Protein AF-A0A3B8L6J1-F1 (afdb_monomer_lite)

Structure (mmCIF, N/CA/C/O backbone):
data_AF-A0A3B8L6J1-F1
#
_entry.id   AF-A0A3B8L6J1-F1
#
loop_
_atom_site.group_PDB
_atom_site.id
_atom_site.type_symbol
_atom_site.label_atom_id
_atom_site.label_alt_id
_atom_site.label_comp_id
_atom_site.label_asym_id
_atom_site.label_entity_id
_atom_site.label_seq_id
_atom_site.pdbx_PDB_ins_code
_atom_site.Cartn_x
_atom_site.Cartn_y
_atom_site.Cartn_z
_atom_site.occupancy
_atom_site.B_iso_or_equiv
_atom_site.auth_seq_id
_atom_site.auth_comp_id
_atom_site.auth_asym_id
_atom_site.auth_atom_id
_atom_site.pdbx_PDB_model_num
ATOM 1 N N . SER A 1 1 ? 8.188 21.923 16.478 1.00 59.53 1 SER A N 1
ATOM 2 C CA . SER A 1 1 ? 7.597 20.780 15.750 1.00 59.53 1 SER A CA 1
ATOM 3 C C . SER A 1 1 ? 6.106 21.034 15.553 1.00 59.53 1 SER A C 1
ATOM 5 O O . SER A 1 1 ? 5.515 21.745 16.359 1.00 59.53 1 SER A O 1
ATOM 7 N N . ARG A 1 2 ? 5.496 20.544 14.464 1.00 56.78 2 ARG A N 1
ATOM 8 C CA . ARG A 1 2 ? 4.030 20.598 14.290 1.00 56.78 2 ARG A CA 1
ATOM 9 C C . ARG A 1 2 ? 3.375 19.522 15.164 1.00 56.78 2 ARG A C 1
ATOM 11 O O . ARG A 1 2 ? 3.986 18.482 15.394 1.00 56.78 2 ARG A O 1
ATOM 18 N N . LYS A 1 3 ? 2.158 19.778 15.653 1.00 68.19 3 LYS A N 1
ATOM 19 C CA . LYS A 1 3 ? 1.395 18.809 16.454 1.00 68.19 3 LYS A CA 1
ATOM 20 C C . LYS A 1 3 ? 0.995 17.607 15.573 1.00 68.19 3 LYS A C 1
ATOM 22 O O . LYS A 1 3 ? 0.576 17.846 14.439 1.00 68.19 3 LYS A O 1
ATOM 27 N N . PRO A 1 4 ? 1.103 16.357 16.062 1.00 69.12 4 PRO A N 1
ATOM 28 C CA . PRO A 1 4 ? 0.591 15.188 15.351 1.00 69.12 4 PRO A CA 1
ATOM 29 C C . PRO A 1 4 ? -0.904 15.326 15.042 1.00 69.12 4 PRO A C 1
ATOM 31 O O . PRO A 1 4 ? -1.660 15.864 15.854 1.00 69.12 4 PRO A O 1
ATOM 34 N N . ILE A 1 5 ? -1.314 14.837 13.872 1.00 72.19 5 ILE A N 1
ATOM 35 C CA . ILE A 1 5 ? -2.700 14.915 13.381 1.00 72.19 5 ILE A CA 1
ATOM 36 C C . ILE A 1 5 ? -3.608 13.810 13.946 1.00 72.19 5 ILE A C 1
ATOM 38 O O . ILE A 1 5 ? -4.824 13.943 13.895 1.00 72.19 5 ILE A O 1
ATOM 42 N N . GLY A 1 6 ? -3.029 12.754 14.524 1.00 80.75 6 GLY A N 1
ATOM 43 C CA . GLY A 1 6 ? -3.739 11.615 15.108 1.00 80.75 6 GLY A CA 1
ATOM 44 C C . GLY A 1 6 ? -2.911 10.329 15.008 1.00 80.75 6 GLY A C 1
ATOM 45 O O . GLY A 1 6 ? -1.814 10.367 14.441 1.00 80.75 6 GLY A O 1
ATOM 46 N N . PRO A 1 7 ? -3.400 9.206 15.566 1.00 86.56 7 PRO A N 1
ATOM 47 C CA . PRO A 1 7 ? -2.773 7.905 15.373 1.00 86.56 7 PRO A CA 1
ATOM 48 C C . PRO A 1 7 ? -2.923 7.444 13.918 1.00 86.56 7 PRO A C 1
ATOM 50 O O . PRO A 1 7 ? -3.939 7.703 13.276 1.00 86.56 7 PRO A O 1
ATOM 53 N N . VAL A 1 8 ? -1.914 6.737 13.417 1.00 90.00 8 VAL A N 1
ATOM 54 C CA . VAL A 1 8 ? -1.942 6.041 12.125 1.00 90.00 8 VAL A CA 1
ATOM 55 C C . VAL A 1 8 ? -1.403 4.632 12.324 1.00 90.00 8 VAL A C 1
ATOM 57 O O . VAL A 1 8 ? -0.569 4.412 13.202 1.00 90.00 8 VAL A O 1
ATOM 60 N N . LEU A 1 9 ? -1.842 3.691 11.495 1.00 93.38 9 LEU A N 1
ATOM 61 C CA . LEU A 1 9 ? -1.196 2.389 11.375 1.00 93.38 9 LEU A CA 1
ATOM 62 C C . LEU A 1 9 ? -0.244 2.404 10.190 1.00 93.38 9 LEU A C 1
ATOM 64 O O . LEU A 1 9 ? -0.502 3.070 9.185 1.00 93.38 9 LEU A O 1
ATOM 68 N N . LYS A 1 10 ? 0.846 1.650 10.298 1.00 93.38 10 LYS A N 1
ATOM 69 C CA . LYS A 1 10 ? 1.836 1.491 9.236 1.00 93.38 10 LYS A CA 1
ATOM 70 C C . LYS A 1 10 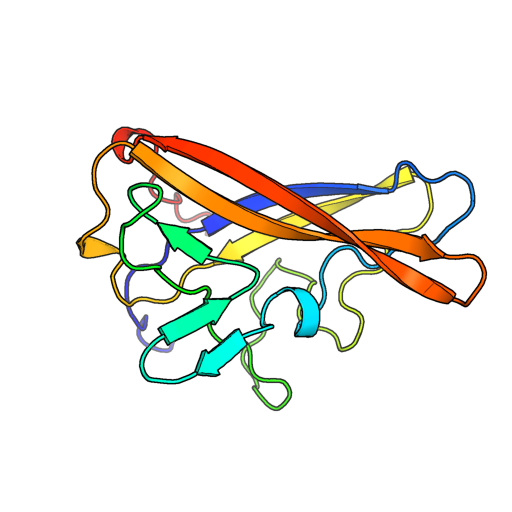? 1.997 0.014 8.918 1.00 93.38 10 LYS A C 1
ATOM 72 O O . LYS A 1 10 ? 2.316 -0.776 9.799 1.00 93.38 10 LYS A O 1
ATOM 77 N N . LEU A 1 11 ? 1.827 -0.343 7.650 1.00 94.19 11 LEU A N 1
ATOM 78 C CA . LEU A 1 11 ? 2.284 -1.631 7.144 1.00 94.19 11 LEU A CA 1
ATOM 79 C C . LEU A 1 11 ? 3.708 -1.463 6.618 1.00 94.19 11 LEU A C 1
ATOM 81 O O . LEU A 1 11 ? 3.898 -0.821 5.585 1.00 94.19 11 LEU A O 1
ATOM 85 N N . HIS A 1 12 ? 4.691 -2.020 7.324 1.00 93.56 12 HIS A N 1
ATOM 86 C CA . HIS A 1 12 ? 6.087 -2.032 6.887 1.00 93.56 12 HIS A CA 1
ATOM 87 C C . HIS A 1 12 ? 6.309 -3.119 5.835 1.00 93.56 12 HIS A C 1
ATOM 89 O O . HIS A 1 12 ? 5.845 -4.247 5.987 1.00 93.56 12 HIS A O 1
ATOM 95 N N . LEU A 1 13 ? 7.013 -2.769 4.760 1.00 91.69 13 LEU A N 1
ATOM 96 C CA . LEU A 1 13 ? 7.273 -3.646 3.623 1.00 91.69 13 LEU A CA 1
ATOM 97 C C . LEU A 1 13 ? 8.752 -3.591 3.247 1.00 91.69 13 LEU A C 1
ATOM 99 O O . LEU A 1 13 ? 9.351 -2.517 3.212 1.00 91.69 13 LEU A O 1
ATOM 103 N N . GLN A 1 14 ? 9.309 -4.744 2.887 1.00 93.06 14 GLN A N 1
ATOM 104 C CA . GLN A 1 14 ? 10.545 -4.836 2.121 1.00 93.06 14 GLN A CA 1
ATOM 105 C C . GLN A 1 14 ? 10.190 -5.300 0.714 1.00 93.06 14 GLN A C 1
ATOM 107 O O . GLN A 1 14 ? 9.536 -6.327 0.542 1.00 93.06 14 GLN A O 1
ATOM 112 N N . LEU A 1 15 ? 10.585 -4.513 -0.280 1.00 92.31 15 LEU A N 1
ATOM 113 C CA . LEU A 1 15 ? 10.313 -4.789 -1.684 1.00 92.31 15 LEU A CA 1
ATOM 114 C C . LEU A 1 15 ? 11.631 -5.069 -2.389 1.00 92.31 15 LEU A C 1
ATOM 116 O O . LEU A 1 15 ? 12.582 -4.304 -2.243 1.00 92.31 15 LEU A O 1
ATOM 120 N N . GLU A 1 16 ? 11.664 -6.154 -3.151 1.00 94.69 16 GLU A N 1
ATOM 121 C CA . GLU A 1 16 ? 12.821 -6.610 -3.912 1.00 94.69 16 GLU A CA 1
ATOM 122 C C . GLU A 1 16 ? 12.442 -6.738 -5.385 1.00 94.69 16 GLU A C 1
ATOM 124 O O . GLU A 1 16 ? 11.368 -7.243 -5.726 1.00 94.69 16 GLU A O 1
ATOM 129 N N . ASN A 1 17 ? 13.317 -6.248 -6.260 1.00 95.44 17 ASN A N 1
ATOM 130 C CA . ASN A 1 17 ? 13.184 -6.452 -7.688 1.00 95.44 17 ASN A CA 1
ATOM 131 C C . ASN A 1 17 ? 13.857 -7.767 -8.100 1.00 95.44 17 ASN A C 1
ATOM 133 O O . ASN A 1 17 ? 15.048 -7.798 -8.399 1.00 95.44 17 ASN A O 1
ATOM 137 N N . ASP A 1 18 ? 13.056 -8.828 -8.167 1.00 94.75 18 ASP A N 1
ATOM 138 C CA . ASP A 1 18 ? 13.469 -10.162 -8.629 1.00 94.75 18 ASP A CA 1
ATOM 139 C C . ASP A 1 18 ? 13.512 -10.286 -10.172 1.00 94.75 18 ASP A C 1
ATOM 141 O O . ASP A 1 18 ? 13.648 -11.372 -10.733 1.00 94.75 18 ASP A O 1
ATOM 145 N N . SER A 1 19 ? 13.354 -9.179 -10.909 1.00 93.81 19 SER A N 1
ATOM 146 C CA . SER A 1 19 ? 13.572 -9.180 -12.357 1.00 93.81 19 SER A CA 1
ATOM 147 C C . SER A 1 19 ? 15.058 -9.289 -12.686 1.00 93.81 19 SER A C 1
ATOM 149 O O . SER A 1 19 ? 15.900 -8.754 -11.973 1.00 93.81 19 SER A O 1
ATOM 151 N N . SER A 1 20 ? 15.378 -9.909 -13.823 1.00 95.25 20 SER A N 1
ATOM 152 C CA . SER A 1 20 ? 16.733 -9.936 -14.383 1.00 95.25 20 SER A CA 1
ATOM 153 C C . SER A 1 20 ? 17.021 -8.797 -15.364 1.00 95.25 20 SER A C 1
ATOM 155 O O . SER A 1 20 ? 18.178 -8.579 -15.712 1.00 95.25 20 SER A O 1
ATOM 157 N N . ASP A 1 21 ? 15.989 -8.120 -15.876 1.00 95.69 21 ASP A N 1
ATOM 158 C CA . ASP A 1 21 ? 16.107 -7.253 -17.058 1.00 95.69 21 ASP A CA 1
ATOM 159 C C . ASP A 1 21 ? 15.283 -5.959 -17.001 1.00 95.69 21 ASP A C 1
ATOM 161 O O . ASP A 1 21 ? 15.334 -5.156 -17.932 1.00 95.69 21 ASP A O 1
ATOM 165 N N . GLN A 1 22 ? 14.521 -5.737 -15.929 1.00 95.25 22 GLN A N 1
ATOM 166 C CA . GLN A 1 22 ? 13.650 -4.571 -15.800 1.00 95.25 22 GLN A CA 1
ATOM 167 C C . GLN A 1 22 ? 13.978 -3.778 -14.551 1.00 95.25 22 GLN A C 1
ATOM 169 O O . GLN A 1 22 ? 14.020 -4.326 -13.454 1.00 95.25 22 GLN A O 1
ATOM 174 N N . GLU A 1 23 ? 14.096 -2.467 -14.717 1.00 94.44 23 GLU A N 1
ATOM 175 C CA . GLU A 1 23 ? 13.943 -1.516 -13.623 1.00 94.44 23 GLU A CA 1
ATOM 176 C C . GLU A 1 23 ? 12.459 -1.379 -13.277 1.00 94.44 23 GLU A C 1
ATOM 178 O O . GLU A 1 23 ? 11.611 -1.265 -14.165 1.00 94.44 23 GLU A O 1
ATOM 183 N N . ILE A 1 24 ? 12.120 -1.393 -11.990 1.00 92.38 24 ILE A N 1
ATOM 184 C CA . ILE A 1 24 ? 10.732 -1.375 -11.525 1.00 92.38 24 ILE A CA 1
ATOM 185 C C . ILE A 1 24 ? 10.582 -0.301 -10.462 1.00 92.38 24 ILE A C 1
ATOM 187 O O . ILE A 1 24 ? 11.337 -0.270 -9.504 1.00 92.38 24 ILE A O 1
ATOM 191 N N . ALA A 1 25 ? 9.567 0.547 -10.607 1.00 91.75 25 ALA A N 1
ATOM 192 C CA . ALA A 1 25 ? 9.073 1.399 -9.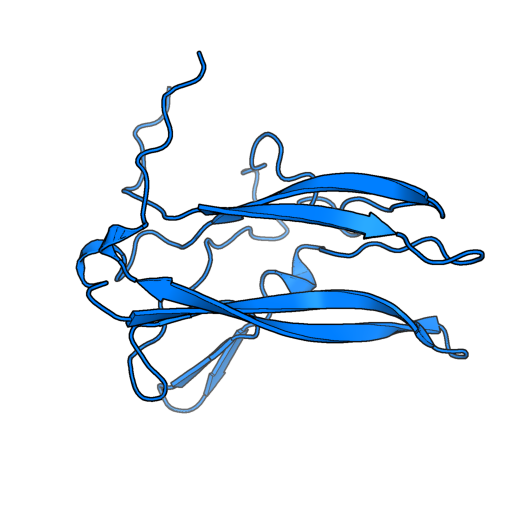533 1.00 91.75 25 ALA A CA 1
ATOM 193 C C . ALA A 1 25 ? 7.860 0.718 -8.887 1.00 91.75 25 ALA A C 1
ATOM 195 O O . ALA A 1 25 ? 6.771 0.794 -9.469 1.00 91.75 25 ALA A O 1
ATOM 196 N N . PRO A 1 26 ? 8.008 0.003 -7.754 1.00 90.50 26 PRO A N 1
ATOM 197 C CA . PRO A 1 26 ? 6.931 -0.838 -7.237 1.00 90.50 26 PRO A CA 1
ATOM 198 C C . PRO A 1 26 ? 5.781 -0.019 -6.653 1.00 90.50 26 PRO A C 1
ATOM 200 O O . PRO A 1 26 ? 4.617 -0.405 -6.761 1.00 90.50 26 PRO A O 1
ATOM 203 N N . LEU A 1 27 ? 6.110 1.125 -6.055 1.00 87.88 27 LEU A N 1
ATOM 204 C CA . LEU A 1 27 ? 5.169 2.057 -5.457 1.00 87.88 27 LEU A CA 1
ATOM 205 C C . LEU A 1 27 ? 5.467 3.460 -5.969 1.00 87.88 27 LEU A C 1
ATOM 207 O O . LEU A 1 27 ? 6.608 3.908 -5.943 1.00 87.88 27 LEU A O 1
ATOM 211 N N . ASP A 1 28 ? 4.418 4.152 -6.387 1.00 82.06 28 ASP A N 1
ATOM 212 C CA . ASP A 1 28 ? 4.422 5.581 -6.667 1.00 82.06 28 ASP A CA 1
ATOM 213 C C . ASP A 1 28 ? 3.151 6.203 -6.073 1.00 82.06 28 ASP A C 1
ATOM 215 O O . ASP A 1 28 ? 2.221 5.490 -5.670 1.00 82.06 28 ASP A O 1
ATOM 219 N N . ARG A 1 29 ? 3.081 7.537 -6.033 1.00 77.81 29 ARG A N 1
ATOM 220 C CA . ARG A 1 29 ? 1.913 8.251 -5.491 1.00 77.81 29 ARG A CA 1
ATOM 221 C C . ARG A 1 29 ? 0.595 7.832 -6.153 1.00 77.81 29 ARG A C 1
ATOM 223 O O . ARG A 1 29 ? -0.428 7.783 -5.477 1.00 77.81 29 ARG A O 1
ATOM 230 N N . THR A 1 30 ? 0.601 7.496 -7.443 1.00 79.56 30 THR A N 1
ATOM 231 C CA . THR A 1 30 ? -0.611 7.107 -8.183 1.00 79.56 30 THR A CA 1
ATOM 232 C C . THR A 1 30 ? -1.104 5.731 -7.750 1.00 79.56 30 THR A C 1
ATOM 234 O O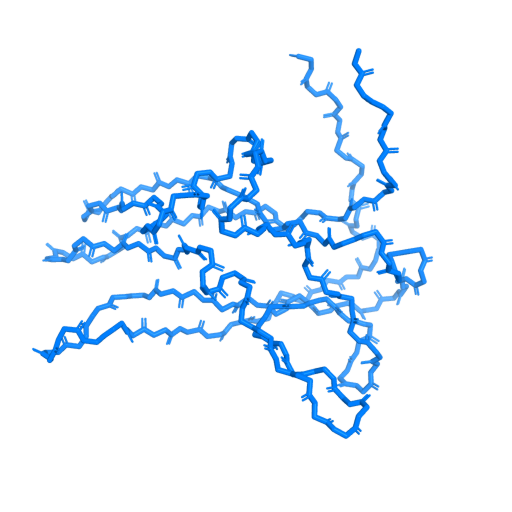 . THR A 1 30 ? -2.294 5.545 -7.499 1.00 79.56 30 THR A O 1
ATOM 237 N N . LEU A 1 31 ? -0.198 4.761 -7.636 1.00 81.31 31 LEU A N 1
ATOM 238 C CA . LEU A 1 31 ? -0.519 3.415 -7.172 1.00 81.31 31 LEU A CA 1
ATOM 239 C C . LEU A 1 31 ? -0.932 3.420 -5.707 1.00 81.31 31 LEU A C 1
ATOM 241 O O . LEU A 1 31 ? -1.912 2.763 -5.363 1.00 81.31 31 LEU A O 1
ATOM 245 N N . MET A 1 32 ? -0.254 4.211 -4.874 1.00 76.06 32 MET A N 1
ATOM 246 C CA . MET A 1 32 ? -0.603 4.373 -3.466 1.00 76.06 32 MET A CA 1
ATOM 247 C C . MET A 1 32 ? -1.969 5.049 -3.277 1.00 76.06 32 MET A C 1
ATOM 249 O O . MET A 1 32 ? -2.714 4.658 -2.377 1.00 76.06 32 MET A O 1
ATOM 253 N N . LEU A 1 33 ? -2.337 6.013 -4.135 1.00 75.31 33 LEU A N 1
ATOM 254 C CA . LEU A 1 33 ? -3.502 6.895 -3.946 1.00 75.31 33 LEU A CA 1
ATOM 255 C C . LEU A 1 33 ? -4.521 6.865 -5.087 1.00 75.31 33 LEU A C 1
ATOM 257 O O . LEU A 1 33 ? -5.137 7.875 -5.422 1.00 75.31 33 LEU A O 1
ATOM 261 N N . SER A 1 34 ? -4.767 5.692 -5.660 1.00 77.94 34 SER A N 1
ATOM 262 C CA . SER A 1 34 ? -5.872 5.529 -6.602 1.00 77.94 34 SER A CA 1
ATOM 263 C C . SER A 1 34 ? -7.181 5.271 -5.854 1.00 77.94 34 SER A C 1
ATOM 265 O O . SER A 1 34 ? -7.376 4.201 -5.261 1.00 77.94 34 SER A O 1
ATOM 267 N N . ARG A 1 35 ? -8.069 6.273 -5.876 1.00 85.06 35 ARG A N 1
ATOM 268 C CA . ARG A 1 35 ? -9.417 6.211 -5.300 1.00 85.06 35 ARG A CA 1
ATOM 269 C C . ARG A 1 35 ? -10.445 6.809 -6.250 1.00 85.06 35 ARG A C 1
ATOM 271 O O . ARG A 1 35 ? -10.164 7.780 -6.947 1.00 85.06 35 ARG A O 1
ATOM 278 N N . ARG A 1 36 ? -11.650 6.250 -6.243 1.00 84.50 36 ARG A N 1
ATOM 279 C CA . ARG A 1 36 ? -12.819 6.773 -6.948 1.00 84.50 36 ARG A CA 1
ATOM 280 C C . ARG A 1 36 ? -14.001 6.810 -5.993 1.00 84.50 36 ARG A C 1
ATOM 282 O O . ARG A 1 36 ? -14.281 5.828 -5.315 1.00 84.50 36 ARG A O 1
ATOM 289 N N . TYR A 1 37 ? -14.700 7.935 -5.986 1.00 84.62 37 TYR A N 1
ATOM 290 C CA . TYR A 1 37 ? -15.948 8.109 -5.255 1.00 84.62 37 TYR A CA 1
ATOM 291 C C . TYR A 1 37 ? -17.104 7.893 -6.234 1.00 84.62 37 TYR A C 1
ATOM 293 O O . TYR A 1 37 ? -17.149 8.537 -7.282 1.00 84.62 37 TYR A O 1
ATOM 301 N N . ASP A 1 38 ? -17.994 6.953 -5.928 1.00 82.75 38 ASP A N 1
ATOM 302 C CA . ASP A 1 38 ? -19.142 6.605 -6.767 1.00 82.75 38 ASP A CA 1
ATOM 303 C C . ASP A 1 38 ? -20.352 6.292 -5.883 1.00 82.75 38 ASP A C 1
ATOM 305 O O . ASP A 1 38 ? -20.284 5.387 -5.060 1.00 82.75 38 ASP A O 1
ATOM 309 N N . ASN A 1 39 ? -21.444 7.052 -6.018 1.00 78.12 39 ASN A N 1
ATOM 310 C CA . ASN A 1 39 ? -22.713 6.833 -5.306 1.00 78.12 39 ASN A CA 1
ATOM 311 C C . ASN A 1 39 ? -22.556 6.474 -3.807 1.00 78.12 39 ASN A C 1
ATOM 313 O O . ASN A 1 39 ? -23.060 5.451 -3.347 1.00 78.12 39 ASN A O 1
ATOM 317 N N . ASN A 1 40 ? -21.850 7.321 -3.045 1.00 79.25 40 ASN A N 1
ATOM 318 C CA . ASN A 1 40 ? -21.516 7.142 -1.617 1.00 79.25 40 ASN A CA 1
ATOM 319 C C . ASN A 1 40 ? -20.582 5.967 -1.279 1.00 79.25 40 ASN A C 1
ATOM 321 O O . ASN A 1 40 ? -20.363 5.682 -0.103 1.00 79.25 40 ASN A O 1
ATOM 325 N N . GLN A 1 41 ? -19.995 5.308 -2.273 1.00 80.56 41 GLN A N 1
ATOM 326 C CA . GLN A 1 41 ? -18.971 4.290 -2.075 1.00 80.56 41 GLN A CA 1
ATOM 327 C C . GLN A 1 41 ? -17.594 4.834 -2.438 1.00 80.56 41 GLN A C 1
ATOM 329 O O . GLN A 1 41 ? -17.425 5.595 -3.395 1.00 80.56 41 GLN A O 1
ATOM 334 N N . VAL A 1 42 ? -16.595 4.412 -1.666 1.00 85.75 42 VAL A N 1
ATOM 335 C CA . VAL A 1 42 ? -15.190 4.674 -1.963 1.00 85.75 42 VAL A CA 1
ATOM 336 C C . VAL A 1 42 ? -14.582 3.400 -2.527 1.00 85.75 42 VAL A C 1
ATOM 338 O O . VAL A 1 42 ? -14.475 2.388 -1.840 1.00 85.75 42 VAL A O 1
ATOM 341 N N . LEU A 1 43 ? -14.170 3.457 -3.788 1.00 86.56 43 LEU A N 1
ATOM 342 C CA . LEU A 1 43 ? -13.382 2.417 -4.432 1.00 86.56 43 LEU A CA 1
ATOM 343 C C . LEU A 1 43 ? -11.916 2.802 -4.298 1.00 86.56 43 LEU A C 1
ATOM 345 O O . LEU A 1 43 ? -11.499 3.824 -4.838 1.00 86.56 43 LEU A O 1
ATOM 349 N N . ALA A 1 44 ? -11.135 2.002 -3.583 1.00 89.50 44 ALA A N 1
ATOM 350 C CA . ALA A 1 44 ? -9.715 2.247 -3.373 1.00 89.50 44 ALA A CA 1
ATOM 351 C C . ALA A 1 44 ? -8.904 0.982 -3.659 1.00 89.50 44 ALA A C 1
ATOM 353 O O . ALA A 1 44 ? -9.345 -0.133 -3.377 1.00 89.50 44 ALA A O 1
ATOM 354 N N . ASN A 1 45 ? -7.701 1.165 -4.200 1.00 87.44 45 ASN A N 1
ATOM 355 C CA . ASN A 1 45 ? -6.787 0.054 -4.459 1.00 87.44 45 ASN A CA 1
ATOM 356 C C . ASN A 1 45 ? -6.005 -0.384 -3.213 1.00 87.44 45 ASN A C 1
ATOM 358 O O . ASN A 1 45 ? -5.661 -1.557 -3.101 1.00 87.44 45 ASN A O 1
ATOM 362 N N . ASN A 1 46 ? -5.762 0.539 -2.279 1.00 91.88 46 ASN A N 1
ATOM 363 C CA . ASN A 1 46 ? -5.088 0.275 -1.013 1.00 91.88 46 ASN A CA 1
ATOM 364 C C . ASN A 1 46 ? -5.970 0.744 0.142 1.00 91.88 46 ASN A C 1
ATOM 366 O O . ASN A 1 46 ? -6.405 1.900 0.152 1.00 91.88 46 ASN A O 1
ATOM 370 N N . PHE A 1 47 ? -6.233 -0.146 1.094 1.00 94.00 47 PHE A N 1
ATOM 371 C CA . PHE A 1 47 ? -7.042 0.137 2.277 1.00 94.00 47 PHE A CA 1
ATOM 372 C C . PHE A 1 47 ? -6.854 -0.941 3.349 1.00 94.00 47 PHE A C 1
ATOM 374 O O . PHE A 1 47 ? -6.377 -2.041 3.066 1.00 94.00 47 PHE A O 1
ATOM 381 N N . LEU A 1 48 ? -7.317 -0.636 4.558 1.00 95.06 48 LEU A N 1
ATOM 382 C CA . LEU A 1 48 ? -7.437 -1.552 5.688 1.00 95.06 48 LEU A CA 1
ATOM 383 C C . LEU A 1 48 ? -8.919 -1.755 6.048 1.00 95.06 48 LEU A C 1
ATOM 385 O O . LEU A 1 48 ? -9.708 -0.825 5.910 1.00 95.06 48 LEU A O 1
ATOM 389 N N . ARG A 1 49 ? -9.326 -2.955 6.479 1.00 94.06 49 ARG A N 1
ATOM 390 C CA . ARG A 1 49 ? -10.712 -3.243 6.914 1.00 94.06 49 ARG A CA 1
ATOM 391 C C . ARG A 1 49 ? -10.800 -4.418 7.890 1.00 94.06 49 ARG A C 1
ATOM 393 O O . ARG A 1 49 ? -9.988 -5.335 7.804 1.00 94.06 49 ARG A O 1
ATOM 400 N N . ALA A 1 50 ? -11.839 -4.443 8.725 1.00 91.06 50 ALA A N 1
ATOM 401 C CA . ALA A 1 50 ? -12.132 -5.509 9.696 1.00 91.06 50 ALA A CA 1
ATOM 402 C C . ALA A 1 50 ? -13.038 -6.631 9.134 1.00 91.06 50 ALA A C 1
ATOM 404 O O . ALA A 1 50 ? -14.053 -6.998 9.721 1.00 91.06 50 ALA A O 1
ATOM 405 N N . GLY A 1 51 ? -12.718 -7.134 7.937 1.00 81.75 51 GLY A N 1
ATOM 406 C CA . GLY A 1 51 ? -13.499 -8.168 7.240 1.00 81.75 51 GLY A CA 1
ATOM 407 C C . GLY A 1 51 ? -14.006 -7.737 5.864 1.00 81.75 51 GLY A C 1
ATOM 408 O O . GLY A 1 51 ? -13.866 -6.585 5.467 1.00 81.75 51 GLY A O 1
ATOM 409 N N . LYS A 1 52 ? -14.576 -8.676 5.097 1.00 74.88 52 LYS A N 1
ATOM 410 C CA . LYS A 1 52 ? -14.891 -8.468 3.670 1.00 74.88 52 LYS A CA 1
ATOM 411 C C . LYS A 1 52 ? -15.954 -7.390 3.412 1.00 74.88 52 LYS A C 1
ATOM 413 O O . LYS A 1 52 ? -15.849 -6.698 2.401 1.00 74.88 52 LYS A O 1
ATOM 418 N N . ASP A 1 53 ? -16.897 -7.228 4.335 1.00 81.81 53 ASP A N 1
ATOM 419 C CA . ASP A 1 53 ? -18.060 -6.339 4.187 1.00 81.81 53 ASP A CA 1
ATOM 420 C C . ASP A 1 53 ? -17.996 -5.100 5.102 1.00 81.81 53 ASP A C 1
ATOM 422 O O . ASP A 1 53 ? -18.932 -4.304 5.146 1.00 81.81 53 ASP A O 1
ATOM 426 N N . ALA A 1 54 ? -16.893 -4.928 5.8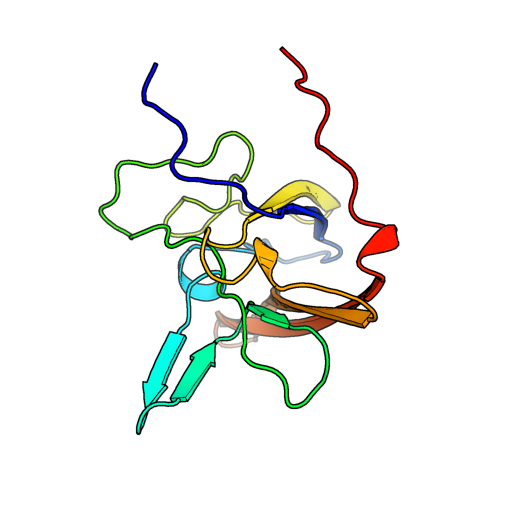39 1.00 86.00 54 ALA A N 1
ATOM 427 C CA . ALA A 1 54 ? -16.675 -3.772 6.701 1.00 86.00 54 ALA A CA 1
ATOM 428 C C . ALA A 1 54 ? -16.310 -2.516 5.892 1.00 86.00 54 ALA A C 1
ATOM 430 O O . ALA A 1 54 ? -15.740 -2.600 4.798 1.00 86.00 54 ALA A O 1
ATOM 431 N N . SER A 1 55 ? -16.586 -1.345 6.472 1.00 87.94 55 SER A N 1
ATOM 432 C CA . SER A 1 55 ? -16.074 -0.065 5.977 1.00 87.94 55 SER A CA 1
ATOM 433 C C . SER A 1 55 ? -14.550 -0.089 5.864 1.00 87.94 55 SER A C 1
ATOM 435 O O . SER A 1 55 ? -13.861 -0.734 6.657 1.00 87.94 55 SER A O 1
ATOM 437 N N . ILE A 1 56 ? -14.025 0.633 4.875 1.00 91.12 56 ILE A N 1
ATOM 438 C CA . ILE A 1 56 ? -12.586 0.713 4.634 1.00 91.12 56 ILE A CA 1
ATOM 439 C C . ILE A 1 56 ? -11.968 1.917 5.352 1.00 91.12 56 ILE A C 1
ATOM 441 O O . ILE A 1 56 ? -12.456 3.040 5.245 1.00 91.12 56 ILE A O 1
ATOM 445 N N . THR A 1 57 ? -10.848 1.685 6.023 1.00 92.75 57 THR A N 1
ATOM 446 C CA . THR A 1 57 ? -9.902 2.711 6.457 1.00 92.75 57 THR A CA 1
ATOM 447 C C . THR A 1 57 ? -8.938 2.983 5.309 1.00 92.75 57 THR A C 1
ATOM 449 O O . THR A 1 57 ? -8.231 2.092 4.831 1.00 92.75 57 THR A O 1
ATOM 452 N N . LEU A 1 58 ? -8.930 4.223 4.829 1.00 92.56 58 LEU A N 1
ATOM 453 C CA . LEU A 1 58 ? -8.101 4.631 3.700 1.00 92.56 58 LEU A CA 1
ATOM 454 C C . LEU A 1 58 ? -6.644 4.842 4.121 1.00 92.56 58 LEU A C 1
ATOM 456 O O . LEU A 1 58 ? -6.344 5.082 5.291 1.00 92.56 58 LEU A O 1
ATOM 460 N N . LEU A 1 59 ? -5.735 4.785 3.147 1.00 89.75 59 LEU A N 1
ATOM 461 C CA . LEU A 1 59 ? -4.365 5.255 3.350 1.00 89.75 59 LEU A CA 1
ATOM 462 C C . LEU A 1 59 ? -4.318 6.773 3.586 1.00 89.75 59 LEU A C 1
ATOM 464 O O . LEU A 1 59 ? -5.270 7.493 3.284 1.00 89.75 59 LEU A O 1
ATOM 468 N N . HIS A 1 60 ? -3.210 7.277 4.116 1.00 85.69 60 HIS A N 1
ATOM 469 C CA . HIS A 1 60 ? -3.002 8.717 4.229 1.00 85.69 60 HIS A CA 1
ATOM 470 C C . HIS A 1 60 ? -2.945 9.372 2.841 1.00 85.69 60 HIS A C 1
ATOM 472 O O . HIS A 1 60 ? -2.355 8.809 1.920 1.00 85.69 60 HIS A O 1
ATOM 478 N N . ASP A 1 61 ? -3.505 10.573 2.693 1.00 78.06 61 ASP A N 1
ATOM 479 C CA . ASP A 1 61 ? -3.439 11.337 1.445 1.00 78.06 61 ASP A CA 1
ATOM 480 C C . ASP A 1 61 ? -2.080 12.024 1.291 1.00 78.06 61 ASP A C 1
ATOM 482 O O . ASP A 1 61 ? -1.746 12.939 2.034 1.00 78.06 61 ASP A O 1
ATOM 486 N N . ASN A 1 62 ? -1.299 11.618 0.291 1.00 72.25 62 ASN A N 1
ATOM 487 C CA . ASN A 1 62 ? -0.052 12.284 -0.096 1.00 72.25 62 ASN A CA 1
ATOM 488 C C . ASN A 1 62 ? -0.242 13.053 -1.424 1.00 72.25 62 ASN A C 1
ATOM 490 O O . ASN A 1 62 ? 0.067 12.518 -2.494 1.00 72.25 62 ASN A O 1
ATOM 494 N N . PRO A 1 63 ? -0.827 14.268 -1.395 1.00 69.06 63 PRO A N 1
ATOM 495 C CA . PRO A 1 63 ? -1.187 14.997 -2.607 1.00 69.06 63 PRO A CA 1
ATOM 496 C C . PRO A 1 63 ? 0.038 15.330 -3.469 1.00 69.06 63 PRO A C 1
ATOM 498 O O . PRO A 1 63 ? 1.112 15.638 -2.957 1.00 69.06 63 PRO A O 1
ATOM 501 N N . LEU A 1 64 ? -0.145 15.329 -4.796 1.00 63.16 64 LEU A N 1
ATOM 502 C CA . LEU A 1 64 ? 0.924 15.584 -5.774 1.00 63.16 64 LEU A CA 1
ATOM 503 C C . LEU A 1 64 ? 1.640 16.929 -5.555 1.00 63.16 64 LEU A C 1
ATOM 505 O O . LEU A 1 64 ? 2.861 16.991 -5.661 1.00 63.16 64 LEU A O 1
ATOM 509 N N . GLU A 1 65 ? 0.896 17.974 -5.194 1.00 65.50 65 GLU A N 1
ATOM 510 C CA . GLU A 1 65 ? 1.421 19.322 -4.918 1.00 65.50 65 GLU A CA 1
ATOM 511 C C . GLU A 1 65 ? 1.685 19.568 -3.417 1.00 65.50 65 GLU A C 1
ATOM 513 O O . GLU A 1 65 ? 1.965 20.688 -2.993 1.00 65.50 65 GLU A O 1
ATOM 518 N N . GLY A 1 66 ? 1.591 18.525 -2.586 1.00 62.59 66 GLY A N 1
ATOM 519 C CA . GLY A 1 66 ? 1.848 18.606 -1.152 1.00 62.59 66 GLY A CA 1
ATOM 520 C C . GLY A 1 66 ? 3.332 18.738 -0.821 1.00 62.59 66 GLY A C 1
ATOM 521 O O . GLY A 1 66 ? 4.187 18.115 -1.442 1.00 62.59 66 GLY A O 1
ATOM 522 N N . ASN A 1 67 ? 3.637 19.501 0.229 1.00 52.31 67 ASN A N 1
ATOM 523 C CA . ASN A 1 67 ? 4.978 19.617 0.812 1.00 52.31 67 ASN A CA 1
ATOM 524 C C . ASN A 1 67 ? 5.239 18.604 1.946 1.00 52.31 67 ASN A C 1
ATOM 526 O O . ASN A 1 67 ? 6.152 18.797 2.751 1.00 52.31 67 ASN A O 1
ATOM 530 N N . TRP A 1 68 ? 4.421 17.553 2.039 1.00 59.50 68 TRP A N 1
ATOM 531 C CA . TRP A 1 68 ? 4.521 16.518 3.064 1.00 59.50 68 TRP A CA 1
ATOM 532 C C . TRP A 1 68 ? 5.224 15.288 2.489 1.00 59.50 68 TRP A C 1
ATOM 534 O O . TRP A 1 68 ? 4.590 14.396 1.938 1.00 59.50 68 TRP A O 1
ATOM 544 N N . ASN A 1 69 ? 6.547 15.244 2.629 1.00 61.38 69 ASN A N 1
ATOM 545 C CA . ASN A 1 69 ? 7.326 14.050 2.314 1.00 61.38 69 ASN A CA 1
ATOM 546 C C . ASN A 1 69 ? 7.407 13.157 3.556 1.00 61.38 69 ASN A C 1
ATOM 548 O O . ASN A 1 69 ? 7.824 13.600 4.632 1.00 61.38 69 ASN A O 1
ATOM 552 N N . TRP A 1 70 ? 7.000 11.898 3.411 1.00 69.88 70 TRP A N 1
ATOM 553 C CA . TRP A 1 70 ? 7.053 10.906 4.480 1.00 69.88 70 TRP A CA 1
ATOM 554 C C . TRP A 1 70 ? 8.478 10.369 4.597 1.00 69.88 70 TRP A C 1
ATOM 556 O O . TRP A 1 70 ? 8.976 9.689 3.698 1.00 69.88 70 TRP A O 1
ATOM 566 N N . LYS A 1 71 ? 9.151 10.689 5.711 1.00 72.06 71 LYS A N 1
ATOM 567 C CA . LYS A 1 71 ? 10.528 10.245 5.979 1.00 72.06 71 LYS A CA 1
ATOM 568 C C . LYS A 1 71 ? 10.620 8.725 5.792 1.00 72.06 71 LYS A C 1
ATOM 570 O O . LYS A 1 71 ? 9.849 7.994 6.410 1.00 72.06 71 LYS A O 1
ATOM 575 N N . GLY A 1 72 ? 11.552 8.280 4.948 1.00 70.88 72 GLY A N 1
ATOM 576 C CA . GLY A 1 72 ? 11.855 6.862 4.724 1.00 70.88 72 GLY A CA 1
ATOM 577 C C . GLY A 1 72 ? 10.844 6.077 3.881 1.00 70.88 72 GLY A C 1
ATOM 578 O O . GLY A 1 72 ? 11.000 4.872 3.754 1.00 70.88 72 GLY A O 1
ATOM 579 N N . GLN A 1 73 ? 9.812 6.711 3.309 1.00 77.75 73 GLN A N 1
ATOM 580 C CA . GLN A 1 73 ? 8.874 6.001 2.431 1.00 77.75 73 GLN A CA 1
ATOM 581 C C . GLN A 1 73 ? 9.442 5.810 1.012 1.00 77.75 73 GLN A C 1
ATOM 583 O O . GLN A 1 73 ? 9.147 4.805 0.369 1.00 77.75 73 GLN A O 1
ATOM 588 N N . GLU A 1 74 ? 10.218 6.783 0.518 1.00 75.94 74 GLU A N 1
ATOM 589 C CA . GLU A 1 74 ? 10.817 6.844 -0.835 1.00 75.94 74 GLU A CA 1
ATOM 590 C C . GLU A 1 74 ? 9.832 6.661 -2.021 1.00 75.94 74 GLU A C 1
ATOM 592 O O . GLU A 1 74 ? 10.245 6.645 -3.178 1.00 75.94 74 GLU A O 1
ATOM 597 N N . ALA A 1 75 ? 8.519 6.572 -1.775 1.00 66.62 75 ALA A N 1
ATOM 598 C CA . ALA A 1 75 ? 7.461 6.444 -2.789 1.00 66.62 75 ALA A CA 1
ATOM 599 C C . ALA A 1 75 ? 6.805 7.791 -3.162 1.00 66.62 75 ALA A C 1
ATOM 601 O O . ALA A 1 75 ? 5.815 7.849 -3.892 1.00 66.62 75 ALA A O 1
ATOM 602 N N . ASP A 1 76 ? 7.347 8.890 -2.646 1.00 62.12 76 ASP A N 1
ATOM 603 C CA . ASP A 1 76 ? 6.831 10.249 -2.754 1.00 62.12 76 ASP A CA 1
ATOM 604 C C . ASP A 1 76 ? 7.349 11.015 -3.981 1.00 62.12 76 ASP A C 1
ATOM 606 O O . ASP A 1 76 ? 6.986 12.171 -4.163 1.00 62.12 76 ASP A O 1
ATOM 610 N N . GLN A 1 77 ? 8.150 10.409 -4.854 1.00 61.31 77 GLN A N 1
ATOM 611 C CA . GLN A 1 77 ? 8.494 11.019 -6.142 1.00 61.31 77 GLN A CA 1
ATOM 612 C C . GLN A 1 77 ? 7.433 10.711 -7.209 1.00 61.31 77 GLN A C 1
ATOM 614 O O . GLN A 1 77 ? 6.643 9.780 -7.060 1.00 61.31 77 GLN A O 1
ATOM 619 N N . VAL A 1 78 ? 7.424 11.467 -8.317 1.00 60.62 78 VAL A N 1
ATOM 620 C CA . VAL A 1 78 ? 6.501 11.245 -9.457 1.00 60.62 78 VAL A CA 1
ATOM 621 C C . VAL A 1 78 ? 6.540 9.790 -9.943 1.00 60.62 78 VAL A C 1
ATOM 623 O O . VAL A 1 78 ? 5.501 9.236 -10.288 1.00 60.62 78 VAL A O 1
ATOM 626 N N . ASN A 1 79 ? 7.716 9.160 -9.890 1.00 63.34 79 ASN A N 1
ATOM 627 C CA . ASN A 1 79 ? 7.922 7.760 -10.255 1.00 63.34 79 ASN A CA 1
ATOM 628 C C . ASN A 1 79 ? 8.203 6.848 -9.046 1.00 63.34 79 ASN A C 1
ATOM 630 O O . ASN A 1 79 ? 8.537 5.689 -9.252 1.00 63.34 79 ASN A O 1
ATOM 634 N N . GLY A 1 80 ? 8.104 7.351 -7.808 1.00 79.12 80 GLY A N 1
ATOM 635 C CA . GLY A 1 80 ? 8.573 6.645 -6.609 1.00 79.12 80 GLY A CA 1
ATOM 636 C C . GLY A 1 80 ? 10.041 6.201 -6.689 1.00 79.12 80 GLY A C 1
ATOM 637 O O . GLY A 1 80 ? 10.811 6.689 -7.521 1.00 79.12 80 GLY A O 1
ATOM 638 N N . LYS A 1 81 ? 10.439 5.269 -5.819 1.00 87.81 81 LYS A N 1
ATOM 639 C CA . LYS A 1 81 ? 11.757 4.628 -5.861 1.00 87.81 81 LYS A CA 1
ATOM 640 C C . LYS A 1 81 ? 11.802 3.601 -6.990 1.00 87.81 81 LYS A C 1
ATOM 642 O O . LYS A 1 81 ? 11.064 2.617 -6.960 1.00 87.81 81 LYS A O 1
ATOM 647 N N . VAL A 1 82 ? 12.695 3.815 -7.953 1.00 91.69 82 VAL A N 1
ATOM 648 C CA . VAL A 1 82 ? 13.025 2.826 -8.987 1.00 91.69 82 VAL A CA 1
ATOM 649 C C . VAL A 1 82 ? 14.068 1.859 -8.427 1.00 91.69 82 VAL A C 1
ATOM 651 O O . VAL A 1 82 ? 15.055 2.294 -7.835 1.00 91.69 82 VAL A O 1
ATOM 654 N N . LEU A 1 83 ? 13.827 0.563 -8.603 1.00 93.25 83 LEU A N 1
ATOM 655 C CA . LEU A 1 83 ? 14.724 -0.530 -8.253 1.00 93.25 83 LEU A CA 1
ATOM 656 C C . LEU A 1 83 ? 15.281 -1.156 -9.525 1.00 93.25 83 LEU A C 1
ATOM 658 O O . LEU A 1 83 ? 14.514 -1.615 -10.373 1.00 93.25 83 LEU A O 1
ATOM 662 N N . GLU A 1 84 ? 16.599 -1.238 -9.633 1.00 96.12 84 GLU A N 1
ATOM 663 C CA . GLU A 1 84 ? 17.272 -2.079 -10.629 1.00 96.12 84 GLU A CA 1
ATOM 664 C C . GLU A 1 84 ? 17.126 -3.574 -10.269 1.00 96.12 84 GLU A C 1
ATOM 666 O O . GLU A 1 84 ? 16.800 -3.892 -9.120 1.00 96.12 84 GLU A O 1
ATOM 671 N N . PRO A 1 85 ? 17.357 -4.507 -11.214 1.00 97.12 85 PRO A N 1
ATOM 672 C CA . PRO A 1 85 ? 17.484 -5.937 -10.925 1.00 97.12 85 PRO A CA 1
ATOM 673 C C . PRO A 1 85 ? 18.334 -6.240 -9.680 1.00 97.12 85 PRO A C 1
ATOM 675 O O . PRO A 1 85 ? 19.472 -5.784 -9.567 1.00 97.12 85 PRO A O 1
ATOM 678 N N . GLY A 1 86 ? 17.779 -7.006 -8.737 1.00 96.56 86 GLY A N 1
ATOM 679 C CA . GLY A 1 86 ? 18.431 -7.393 -7.480 1.00 96.56 86 GLY A CA 1
ATOM 680 C C . GLY A 1 86 ? 18.471 -6.310 -6.394 1.00 96.56 86 GLY A C 1
ATOM 681 O O . GLY A 1 86 ? 18.950 -6.572 -5.290 1.00 96.56 86 GLY A O 1
ATOM 682 N N . GLN A 1 87 ? 17.976 -5.097 -6.658 1.00 96.12 87 GLN A N 1
ATOM 683 C CA . GLN A 1 87 ? 17.859 -4.072 -5.623 1.00 96.12 87 GLN A CA 1
ATOM 684 C C . GLN A 1 87 ? 16.621 -4.292 -4.755 1.00 96.12 87 GLN A C 1
ATOM 686 O O . GLN A 1 87 ? 15.571 -4.755 -5.207 1.00 96.12 87 GLN A O 1
ATOM 691 N N . SER A 1 88 ? 16.733 -3.878 -3.496 1.00 93.44 88 SER A N 1
ATOM 692 C CA . SER A 1 88 ? 15.620 -3.836 -2.557 1.00 93.44 88 SER A CA 1
ATOM 693 C C . SER A 1 88 ? 15.562 -2.507 -1.813 1.00 93.44 88 SER A C 1
ATOM 695 O O . SER A 1 88 ? 16.547 -1.772 -1.729 1.00 93.44 88 SER A O 1
ATOM 697 N N . PHE A 1 89 ? 14.388 -2.193 -1.274 1.00 90.38 89 PHE A N 1
ATOM 698 C CA . PHE A 1 89 ? 14.212 -1.085 -0.342 1.00 90.38 89 PHE A CA 1
ATOM 699 C C . PHE A 1 89 ? 13.150 -1.409 0.707 1.00 90.38 89 PHE A C 1
ATOM 701 O O . PHE A 1 89 ? 12.248 -2.221 0.482 1.00 90.38 89 PHE A O 1
ATOM 708 N N . GLN A 1 90 ? 13.272 -0.761 1.862 1.00 91.25 90 GLN A N 1
ATOM 709 C CA . GLN A 1 90 ? 12.282 -0.811 2.930 1.00 91.25 90 GLN A CA 1
ATOM 710 C C . GLN A 1 90 ? 11.404 0.437 2.875 1.00 91.25 90 GLN A C 1
ATOM 712 O O . GLN A 1 90 ? 11.885 1.536 2.610 1.00 91.25 90 GLN A O 1
ATOM 717 N N . THR A 1 91 ? 10.109 0.263 3.114 1.00 89.44 91 THR A N 1
ATOM 718 C CA . THR A 1 91 ? 9.111 1.335 3.077 1.00 89.44 91 THR A CA 1
ATOM 719 C C . THR A 1 91 ? 7.942 1.014 4.007 1.00 89.44 91 THR A C 1
ATOM 721 O O . THR A 1 91 ? 7.920 -0.021 4.677 1.00 89.44 91 THR A O 1
ATOM 724 N N . TYR A 1 92 ? 6.952 1.901 4.054 1.00 90.31 92 TYR A N 1
ATOM 725 C CA . TYR A 1 92 ? 5.705 1.674 4.767 1.00 90.31 92 TYR A CA 1
ATOM 726 C C . TYR A 1 92 ? 4.505 2.317 4.070 1.00 90.31 92 TYR A C 1
ATOM 728 O O . TYR A 1 92 ? 4.602 3.361 3.415 1.00 90.31 92 TYR A O 1
ATOM 736 N N . LEU A 1 93 ? 3.339 1.705 4.270 1.00 90.06 93 LEU A N 1
ATOM 737 C CA . LEU A 1 93 ? 2.041 2.229 3.854 1.00 90.06 93 LEU A CA 1
ATOM 738 C C . LEU A 1 93 ? 1.294 2.743 5.094 1.00 90.06 93 LEU A C 1
ATOM 740 O O . LEU A 1 93 ? 0.895 1.925 5.922 1.00 90.06 93 LEU A O 1
ATOM 744 N N . PRO A 1 94 ? 1.120 4.066 5.263 1.00 89.88 94 PRO A N 1
ATOM 745 C CA . PRO A 1 94 ? 0.388 4.619 6.397 1.00 89.88 94 PRO A CA 1
ATOM 746 C C . PRO A 1 94 ? -1.118 4.709 6.115 1.00 89.88 94 PRO A C 1
ATOM 748 O O . PRO A 1 94 ? -1.526 5.139 5.030 1.00 89.88 94 PRO A O 1
ATOM 751 N N . THR A 1 95 ? -1.954 4.374 7.099 1.00 91.94 95 THR A N 1
ATOM 752 C CA . THR A 1 95 ? -3.381 4.736 7.083 1.00 91.94 95 THR A CA 1
ATOM 753 C C . THR A 1 95 ? -3.568 6.245 7.244 1.00 91.94 95 THR A C 1
ATOM 755 O O . THR A 1 95 ? -2.680 6.956 7.717 1.00 91.94 95 THR A O 1
ATOM 758 N N . GLY A 1 96 ? -4.754 6.744 6.899 1.00 88.88 96 GLY A N 1
ATOM 759 C CA . GLY A 1 96 ? -5.255 7.993 7.464 1.00 88.88 96 GLY A CA 1
ATOM 760 C C . GLY A 1 96 ? -5.521 7.851 8.967 1.00 88.88 96 GLY A C 1
ATOM 761 O O . GLY A 1 96 ? -5.345 6.778 9.548 1.00 88.88 96 GLY A O 1
ATOM 762 N N . THR A 1 97 ? -5.953 8.940 9.597 1.00 88.00 97 THR A N 1
ATOM 763 C CA . THR A 1 97 ? -6.346 8.947 11.017 1.00 88.00 97 THR A CA 1
ATOM 764 C C . THR A 1 97 ? -7.741 8.370 11.243 1.00 88.00 97 THR A C 1
ATOM 766 O O . THR A 1 97 ? -8.056 7.896 12.333 1.00 88.00 97 THR A O 1
ATOM 769 N N . ASP A 1 98 ? -8.584 8.413 10.214 1.00 87.94 98 ASP A N 1
ATOM 770 C CA . ASP A 1 98 ? -10.009 8.129 10.332 1.00 87.94 98 ASP A CA 1
ATOM 771 C C . ASP A 1 98 ? -10.278 6.622 10.385 1.00 87.94 98 ASP A C 1
ATOM 773 O O . ASP A 1 98 ? -9.734 5.840 9.602 1.00 87.94 98 ASP A O 1
ATOM 777 N N . GLY A 1 99 ? -11.131 6.205 11.322 1.00 85.25 99 GLY A N 1
ATOM 778 C CA . GLY A 1 99 ? -11.532 4.807 11.507 1.00 85.25 99 GLY A CA 1
ATOM 779 C C . GLY A 1 99 ? -10.471 3.904 12.141 1.00 85.25 99 GLY A C 1
ATOM 780 O O . GLY A 1 99 ? -10.776 2.758 12.441 1.00 85.25 99 GLY A O 1
ATOM 781 N N . VAL A 1 100 ? -9.251 4.396 12.399 1.00 89.06 100 VAL A N 1
ATOM 782 C CA . VAL A 1 100 ? -8.180 3.602 13.036 1.00 89.06 100 VAL A CA 1
ATOM 783 C C . VAL A 1 100 ? -8.580 3.128 14.435 1.00 89.06 100 VAL A C 1
ATOM 785 O O . VAL A 1 100 ? -8.302 1.990 14.796 1.00 89.06 100 VAL A O 1
ATOM 788 N N . GLY A 1 101 ? -9.255 3.981 15.211 1.00 85.75 101 GLY A N 1
ATOM 789 C CA . GLY A 1 101 ? -9.699 3.650 16.570 1.00 85.75 101 GLY A CA 1
ATOM 790 C C . GLY A 1 101 ? -10.802 2.589 16.642 1.00 85.75 101 GLY A C 1
ATOM 791 O O . GLY A 1 101 ? -11.006 2.016 17.707 1.00 85.75 101 GLY A O 1
ATOM 792 N N . ASP A 1 102 ? -11.477 2.308 15.524 1.00 86.62 102 ASP A N 1
ATOM 793 C CA . ASP A 1 102 ? -12.592 1.357 15.450 1.00 86.62 102 ASP A CA 1
ATOM 794 C C . ASP A 1 102 ? -12.151 -0.032 14.948 1.00 86.62 102 ASP A C 1
ATOM 796 O O . ASP A 1 102 ? -12.965 -0.950 14.832 1.00 86.62 102 ASP A O 1
ATOM 800 N N . LEU A 1 103 ? -10.864 -0.204 14.623 1.00 90.00 103 LEU A N 1
ATOM 801 C CA . LEU A 1 103 ? -10.317 -1.462 14.120 1.00 90.00 103 LEU A CA 1
ATOM 802 C C . LEU A 1 103 ? -10.158 -2.478 15.255 1.00 90.00 103 LEU A C 1
ATOM 804 O O . LEU A 1 103 ? -9.386 -2.269 16.189 1.00 90.00 103 LEU A O 1
ATOM 808 N N . ALA A 1 104 ? -10.848 -3.611 15.140 1.00 92.06 104 ALA A N 1
ATOM 809 C CA . ALA A 1 104 ? -10.780 -4.702 16.106 1.00 92.06 104 ALA A CA 1
ATOM 810 C C . ALA A 1 104 ? -10.979 -6.068 15.434 1.00 92.06 104 ALA A C 1
ATOM 812 O O . ALA A 1 104 ? -11.710 -6.191 14.449 1.00 92.06 104 ALA A O 1
ATOM 813 N N . GLY A 1 105 ? -10.359 -7.100 16.009 1.00 93.81 105 GLY A N 1
ATOM 814 C CA . GLY A 1 105 ? -10.439 -8.483 15.538 1.00 93.81 105 GLY A CA 1
ATOM 815 C C . GLY A 1 105 ? -9.657 -8.726 14.241 1.00 93.81 105 GLY A C 1
ATOM 816 O O . GLY A 1 105 ? -8.624 -8.088 14.028 1.00 93.81 105 GLY A O 1
ATOM 817 N N . PRO A 1 106 ? -10.128 -9.633 13.363 1.00 96.06 106 PRO A N 1
ATOM 818 C CA . PRO A 1 106 ? -9.461 -9.944 12.101 1.00 96.06 106 PRO A CA 1
ATOM 819 C C . PRO A 1 106 ? -9.479 -8.771 11.113 1.00 96.06 106 PRO A C 1
ATOM 821 O O . PRO A 1 106 ? -10.539 -8.284 10.711 1.00 96.06 106 PRO A O 1
ATOM 824 N N . LEU A 1 107 ? -8.296 -8.369 10.660 1.00 96.38 107 LEU A N 1
ATOM 825 C CA . LEU A 1 107 ? -8.057 -7.262 9.745 1.00 96.38 107 LEU A CA 1
ATOM 826 C C . LEU A 1 107 ? -7.426 -7.743 8.431 1.00 96.38 107 LEU A C 1
ATOM 828 O O . LEU A 1 107 ? -6.667 -8.712 8.386 1.00 96.38 107 LEU A O 1
ATOM 832 N N . PHE A 1 108 ? -7.727 -7.022 7.350 1.00 96.19 108 PHE A N 1
ATOM 833 C CA . PHE A 1 108 ? -7.170 -7.249 6.018 1.00 96.19 108 PHE A CA 1
ATOM 834 C C . PHE A 1 108 ? -6.623 -5.944 5.450 1.00 96.19 108 PHE A C 1
ATOM 836 O O . PHE A 1 108 ? -7.384 -5.001 5.214 1.00 96.19 108 PHE A O 1
ATOM 843 N N . TRP A 1 109 ? -5.319 -5.908 5.188 1.00 96.38 109 TRP A N 1
ATOM 844 C CA . TRP A 1 109 ? -4.664 -4.796 4.511 1.00 96.38 109 TRP A CA 1
ATOM 845 C C . TRP A 1 109 ? -4.465 -5.121 3.037 1.00 96.38 109 TRP A C 1
ATOM 847 O O . TRP A 1 109 ? -3.637 -5.961 2.687 1.00 96.38 109 TRP A O 1
ATOM 857 N N . ARG A 1 110 ? -5.208 -4.451 2.158 1.00 94.94 110 ARG A N 1
ATOM 858 C CA . ARG A 1 110 ? -5.043 -4.596 0.713 1.00 94.94 110 ARG A CA 1
ATOM 859 C C . ARG A 1 110 ? -3.922 -3.699 0.209 1.00 94.94 110 ARG A C 1
ATOM 861 O O . ARG A 1 110 ? -3.926 -2.497 0.477 1.00 94.94 110 ARG A O 1
ATOM 868 N N . VAL A 1 111 ? -3.017 -4.285 -0.567 1.00 93.25 111 VAL A N 1
ATOM 869 C CA . VAL A 1 111 ? -1.872 -3.611 -1.178 1.00 93.25 111 VAL A CA 1
ATOM 870 C C . VAL A 1 111 ? -1.899 -3.813 -2.688 1.00 93.25 111 VAL A C 1
ATOM 872 O O . VAL A 1 111 ? -2.051 -4.936 -3.163 1.00 93.25 111 VAL A O 1
ATOM 875 N N . HIS A 1 112 ? -1.722 -2.730 -3.440 1.00 93.31 112 HIS A N 1
ATOM 876 C CA . HIS A 1 112 ? -1.606 -2.701 -4.892 1.00 93.31 112 HIS A CA 1
ATOM 877 C C . HIS A 1 112 ? -0.250 -2.107 -5.277 1.00 93.31 112 HIS A C 1
ATOM 879 O O . HIS A 1 112 ? 0.026 -0.945 -4.980 1.00 93.31 112 HIS A O 1
ATOM 885 N N . LEU A 1 113 ? 0.583 -2.895 -5.959 1.00 91.69 113 LEU A N 1
ATOM 886 C CA . LEU A 1 113 ? 1.925 -2.486 -6.381 1.00 91.69 113 LEU A CA 1
ATOM 887 C C . LEU A 1 113 ? 2.216 -2.868 -7.832 1.00 91.69 113 LEU A C 1
ATOM 889 O O . LEU A 1 113 ? 1.539 -3.718 -8.416 1.00 91.69 113 LEU A O 1
ATOM 893 N N . ARG A 1 114 ? 3.244 -2.253 -8.420 1.00 92.81 114 ARG A N 1
ATOM 894 C CA . ARG A 1 114 ? 3.783 -2.608 -9.738 1.00 92.81 114 ARG A CA 1
ATOM 895 C C . ARG A 1 114 ? 4.837 -3.699 -9.602 1.00 92.81 114 ARG A C 1
ATOM 897 O O . ARG A 1 114 ? 5.723 -3.611 -8.764 1.00 92.81 114 ARG A O 1
ATOM 904 N N . LYS A 1 115 ? 4.760 -4.703 -10.471 1.00 92.19 115 LYS A N 1
ATOM 905 C CA . LYS A 1 115 ? 5.683 -5.848 -10.514 1.00 92.19 115 LYS A CA 1
ATOM 906 C C . LYS A 1 115 ? 6.469 -5.962 -11.824 1.00 92.19 115 LYS A C 1
ATOM 908 O O . LYS A 1 115 ? 7.007 -7.024 -12.115 1.00 92.19 115 LYS A O 1
ATOM 913 N N . GLY A 1 116 ? 6.430 -4.933 -12.665 1.00 92.81 116 GLY A N 1
ATOM 914 C CA . GLY A 1 116 ? 7.128 -4.895 -13.950 1.00 92.81 116 GLY A CA 1
ATOM 915 C C . GLY A 1 116 ? 6.344 -4.149 -15.019 1.00 92.81 116 GLY A C 1
ATOM 916 O O . GLY A 1 116 ? 5.374 -3.442 -14.723 1.00 92.81 116 GLY A O 1
ATOM 917 N N . TYR A 1 117 ? 6.750 -4.343 -16.269 1.00 92.88 117 TYR A N 1
ATOM 918 C CA . TYR A 1 117 ? 6.146 -3.725 -17.440 1.00 92.88 117 TYR A CA 1
ATOM 919 C C . TYR A 1 117 ? 5.821 -4.774 -18.506 1.00 92.88 117 TYR A C 1
ATOM 921 O O . TYR A 1 117 ? 6.496 -5.785 -18.676 1.00 92.88 117 TYR A O 1
ATOM 929 N N . SER A 1 118 ? 4.726 -4.544 -19.221 1.00 92.56 118 SER A N 1
ATOM 930 C CA . SER A 1 118 ? 4.353 -5.328 -20.398 1.00 92.56 118 SER A CA 1
ATOM 931 C C . SER A 1 118 ? 5.226 -4.952 -21.597 1.00 92.56 118 SER A C 1
ATOM 933 O O . SER A 1 118 ? 5.847 -3.891 -21.612 1.00 92.56 118 SER A O 1
ATOM 935 N N . HIS A 1 119 ? 5.187 -5.761 -22.660 1.00 89.00 119 HIS A N 1
ATOM 936 C CA . HIS A 1 119 ? 5.878 -5.466 -23.926 1.00 89.00 119 HIS A CA 1
ATOM 937 C C . HIS A 1 119 ? 5.522 -4.092 -24.523 1.00 89.00 119 HIS A C 1
ATOM 939 O O . HIS A 1 119 ? 6.325 -3.503 -25.235 1.00 89.00 119 HIS A O 1
ATOM 945 N N . SER A 1 120 ? 4.327 -3.561 -24.235 1.00 91.81 120 SER A N 1
ATOM 946 C CA . SER A 1 120 ? 3.902 -2.231 -24.687 1.00 91.81 120 SER A CA 1
ATOM 947 C C . SER A 1 120 ? 4.273 -1.105 -23.711 1.00 91.81 120 SER A C 1
ATOM 949 O O . SER A 1 120 ? 3.676 -0.033 -23.774 1.00 91.81 120 SER A O 1
ATOM 951 N N . GLY A 1 121 ? 5.146 -1.362 -22.733 1.00 87.56 121 GLY A N 1
ATOM 952 C CA . GLY A 1 121 ? 5.574 -0.396 -21.716 1.00 87.56 121 GLY A CA 1
ATOM 953 C C . GLY A 1 121 ? 4.529 -0.070 -20.642 1.00 87.56 121 GLY A C 1
ATOM 954 O O . GLY A 1 121 ? 4.753 0.803 -19.810 1.00 87.56 121 GLY A O 1
ATOM 955 N N . ARG A 1 122 ? 3.371 -0.747 -20.619 1.00 88.94 122 ARG A N 1
ATOM 956 C CA . ARG A 1 122 ? 2.350 -0.516 -19.579 1.00 88.94 122 ARG A CA 1
ATOM 957 C C . ARG A 1 122 ? 2.738 -1.239 -18.301 1.00 88.94 122 ARG A C 1
ATOM 959 O O . ARG A 1 122 ? 3.087 -2.418 -18.374 1.00 88.94 122 ARG A O 1
ATOM 966 N N . GLY A 1 123 ? 2.618 -0.561 -17.162 1.00 89.44 123 GLY A N 1
ATOM 967 C CA . GLY A 1 123 ? 2.868 -1.153 -15.851 1.00 89.44 123 GLY A CA 1
ATOM 968 C C . GLY A 1 123 ? 1.979 -2.371 -15.606 1.00 89.44 123 GLY A C 1
ATOM 969 O O . GLY A 1 123 ? 0.764 -2.310 -15.783 1.00 89.44 123 GLY A O 1
ATOM 970 N N . VAL A 1 124 ? 2.599 -3.475 -15.203 1.00 92.75 124 VAL A N 1
ATOM 971 C CA . VAL A 1 124 ? 1.921 -4.683 -14.737 1.00 92.75 124 VAL A CA 1
ATOM 972 C C . VAL A 1 124 ? 1.849 -4.596 -13.226 1.00 92.75 124 VAL A C 1
ATOM 974 O O . VAL A 1 124 ? 2.876 -4.469 -12.558 1.00 92.75 124 VAL A O 1
ATOM 977 N N . THR A 1 125 ? 0.643 -4.653 -12.681 1.00 93.12 125 THR A N 1
ATOM 978 C CA . THR A 1 125 ? 0.416 -4.528 -11.245 1.00 93.12 125 THR A CA 1
ATOM 979 C C . THR A 1 125 ? -0.130 -5.814 -10.644 1.00 93.12 125 THR A C 1
ATOM 981 O O . THR A 1 125 ? -0.605 -6.703 -11.351 1.00 93.12 125 THR A O 1
ATOM 984 N N . THR A 1 126 ? -0.017 -5.934 -9.327 1.00 92.38 126 THR A N 1
ATOM 985 C CA . THR A 1 126 ? -0.580 -7.038 -8.550 1.00 92.38 126 THR A CA 1
ATOM 986 C C . THR A 1 126 ? -1.232 -6.511 -7.283 1.00 92.38 126 THR A C 1
ATOM 988 O O . THR A 1 126 ? -0.806 -5.490 -6.739 1.00 92.38 126 THR A O 1
ATOM 991 N N . ILE A 1 127 ? -2.258 -7.222 -6.821 1.00 93.75 127 ILE A N 1
ATOM 992 C CA . ILE A 1 127 ? -2.955 -6.943 -5.570 1.00 93.75 127 ILE A CA 1
ATOM 993 C C . ILE A 1 127 ? -2.779 -8.144 -4.649 1.00 93.75 127 ILE A C 1
ATOM 995 O O . ILE A 1 127 ? -3.010 -9.279 -5.064 1.00 93.75 127 ILE A O 1
ATOM 999 N N . PHE A 1 128 ? -2.418 -7.887 -3.396 1.00 93.81 128 PHE A N 1
ATOM 1000 C CA . PHE A 1 128 ? -2.431 -8.888 -2.333 1.00 93.81 128 PHE A CA 1
ATOM 1001 C C . PHE A 1 128 ? -3.083 -8.329 -1.066 1.00 93.81 128 PHE A C 1
ATOM 1003 O O . PHE A 1 128 ? -3.268 -7.119 -0.928 1.00 93.81 128 PHE A O 1
ATOM 1010 N N . GLU A 1 129 ? -3.463 -9.222 -0.154 1.00 95.69 129 GLU A N 1
ATOM 1011 C CA . GLU A 1 129 ? -4.028 -8.863 1.146 1.00 95.69 129 GLU A CA 1
ATOM 1012 C C . GLU A 1 129 ? -3.172 -9.467 2.263 1.00 95.69 129 GLU A C 1
ATOM 1014 O O . GLU A 1 129 ? -2.854 -10.656 2.234 1.00 95.69 129 GLU A O 1
ATOM 1019 N N . VAL A 1 130 ? -2.803 -8.643 3.243 1.00 96.06 130 VAL A N 1
ATOM 1020 C CA . VAL A 1 130 ? -2.165 -9.083 4.488 1.00 96.06 130 VAL A CA 1
ATOM 1021 C C . VAL A 1 130 ? -3.262 -9.283 5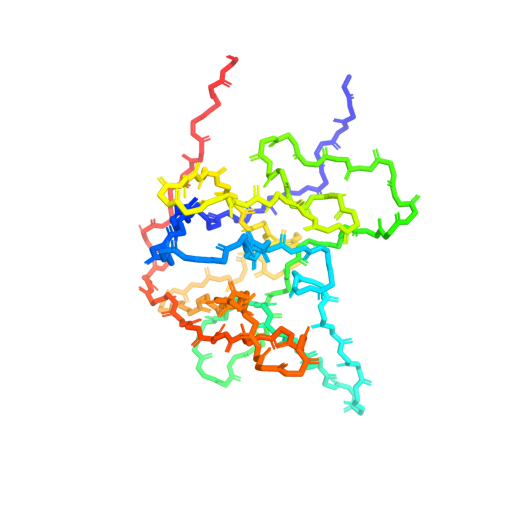.524 1.00 96.06 130 VAL A C 1
ATOM 1023 O O . VAL A 1 130 ? -3.941 -8.323 5.890 1.00 96.06 130 VAL A O 1
ATOM 1026 N N . ALA A 1 131 ? -3.450 -10.523 5.968 1.00 96.06 131 ALA A N 1
ATOM 1027 C CA . ALA A 1 131 ? -4.394 -10.868 7.025 1.00 96.06 131 ALA A CA 1
ATOM 1028 C C . ALA A 1 131 ? -3.671 -10.926 8.377 1.00 96.06 131 ALA A C 1
ATOM 1030 O O . ALA A 1 131 ? -2.620 -11.558 8.482 1.00 96.06 131 ALA A O 1
ATOM 1031 N N . PHE A 1 132 ? -4.231 -10.278 9.393 1.00 96.00 132 PHE A N 1
ATOM 1032 C CA . PHE A 1 132 ? -3.687 -10.231 10.752 1.00 96.00 132 PHE A CA 1
ATOM 1033 C C . PHE A 1 132 ? -4.811 -9.940 11.752 1.00 96.00 132 PHE A C 1
ATOM 1035 O O . PHE A 1 132 ? -5.861 -9.437 11.363 1.00 96.00 132 PHE A O 1
ATOM 1042 N N . ASP A 1 133 ? -4.625 -10.253 13.029 1.00 96.25 133 ASP A N 1
ATOM 1043 C CA . ASP A 1 133 ? -5.524 -9.788 14.087 1.00 96.25 133 ASP A CA 1
ATOM 1044 C C . ASP A 1 133 ? -5.054 -8.434 14.630 1.00 96.25 133 ASP A C 1
ATOM 1046 O O . ASP A 1 133 ? -3.855 -8.178 14.739 1.00 96.25 133 ASP A O 1
ATOM 1050 N N . SER A 1 134 ? -5.995 -7.576 15.020 1.00 94.94 134 SER A N 1
ATOM 1051 C CA . SER A 1 134 ? -5.728 -6.314 15.7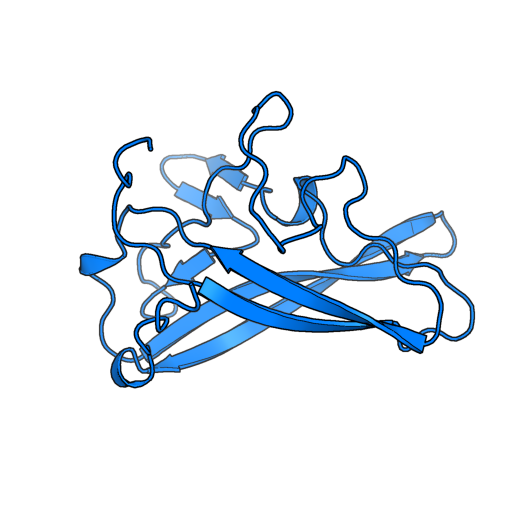18 1.00 94.94 134 SER A CA 1
ATOM 1052 C C . SER A 1 134 ? -4.794 -6.458 16.930 1.00 94.94 134 SER A C 1
ATOM 1054 O O . SER A 1 134 ? -4.037 -5.537 17.222 1.00 94.94 134 SER A O 1
ATOM 1056 N N . SER A 1 135 ? -4.777 -7.616 17.601 1.00 95.75 135 SER A N 1
ATOM 1057 C CA . SER A 1 135 ? -3.869 -7.899 18.718 1.00 95.75 135 SER A CA 1
ATOM 1058 C C . SER A 1 135 ? -2.393 -8.000 18.313 1.00 95.75 135 SER A C 1
ATOM 1060 O O . SER A 1 135 ? -1.533 -8.047 19.186 1.00 95.75 135 SER A O 1
ATOM 1062 N N . GLN A 1 136 ? -2.097 -8.098 17.015 1.00 95.06 136 GLN A N 1
ATOM 1063 C CA . GLN A 1 136 ? -0.741 -8.128 16.457 1.00 95.06 136 GLN A CA 1
ATOM 1064 C C . GLN A 1 136 ? -0.227 -6.724 16.103 1.00 95.06 136 GLN A C 1
ATOM 1066 O O . GLN A 1 136 ? 0.876 -6.594 15.581 1.00 95.06 136 GLN A O 1
ATOM 1071 N N . ILE A 1 137 ? -1.028 -5.675 16.329 1.00 93.25 137 ILE A N 1
ATOM 1072 C CA . ILE A 1 137 ? -0.600 -4.294 16.113 1.00 93.25 137 ILE A CA 1
ATOM 1073 C C . ILE A 1 137 ? 0.362 -3.905 17.231 1.00 93.25 137 ILE A C 1
ATOM 1075 O O . ILE A 1 137 ? -0.005 -3.861 18.405 1.00 93.25 137 ILE A O 1
ATOM 1079 N N . GLU A 1 138 ? 1.582 -3.571 16.838 1.00 93.06 138 GLU A N 1
ATOM 1080 C CA . GLU A 1 138 ? 2.625 -3.108 17.741 1.00 93.06 138 GLU A CA 1
ATOM 1081 C C . GLU A 1 138 ? 2.729 -1.582 17.687 1.00 93.06 138 GLU A C 1
ATOM 1083 O O . GLU A 1 138 ? 2.610 -0.957 16.628 1.00 93.06 138 GLU A O 1
ATOM 1088 N N . SER A 1 139 ? 2.946 -0.964 18.846 1.00 88.88 139 SER A N 1
ATOM 1089 C CA . SER A 1 139 ? 3.340 0.440 18.910 1.00 88.88 139 SER A CA 1
ATOM 1090 C C . SER A 1 139 ? 4.746 0.595 18.341 1.00 88.88 139 SER A C 1
ATOM 1092 O O . SER A 1 139 ? 5.666 -0.088 18.782 1.00 88.88 139 SER A O 1
ATOM 1094 N N . GLU A 1 140 ? 4.914 1.515 17.393 1.00 79.88 140 GLU A N 1
ATOM 1095 C CA . GLU A 1 140 ? 6.230 1.884 16.873 1.00 79.88 140 GLU A CA 1
ATOM 1096 C C . GLU A 1 140 ? 7.045 2.501 18.019 1.00 79.88 140 GLU A C 1
ATOM 1098 O O . GLU A 1 140 ? 6.690 3.562 18.543 1.00 79.88 140 GLU A O 1
ATOM 1103 N N . GLU A 1 141 ? 8.104 1.819 18.461 1.00 69.50 141 GLU A N 1
ATOM 1104 C CA . GLU A 1 141 ? 9.054 2.425 19.389 1.00 69.50 141 GLU A CA 1
ATOM 1105 C C . GLU A 1 141 ? 9.674 3.641 18.697 1.00 69.50 141 GLU A C 1
ATOM 1107 O O . GLU A 1 141 ? 10.134 3.555 17.556 1.00 69.50 141 GLU A O 1
ATOM 1112 N N . ASN A 1 142 ? 9.649 4.798 19.365 1.00 48.94 142 ASN A N 1
ATOM 1113 C CA . ASN A 1 142 ? 10.307 5.994 18.855 1.00 48.94 142 ASN A CA 1
ATOM 1114 C C . ASN A 1 142 ? 11.810 5.708 18.789 1.00 48.94 142 ASN A C 1
ATOM 1116 O O . ASN A 1 142 ? 12.506 5.784 19.798 1.00 48.94 142 ASN A O 1
ATOM 1120 N N . VAL A 1 143 ? 12.304 5.354 17.607 1.00 41.84 143 VAL A N 1
ATOM 1121 C CA . VAL A 1 143 ? 13.735 5.402 17.330 1.00 41.84 143 VAL A CA 1
ATOM 1122 C C . VAL A 1 143 ? 14.057 6.873 17.083 1.00 41.84 143 VAL A C 1
ATOM 1124 O O . VAL A 1 143 ? 13.734 7.412 16.020 1.00 41.84 143 VAL A O 1
ATOM 1127 N N . ASP A 1 144 ? 14.586 7.517 18.126 1.00 34.47 144 ASP A N 1
ATOM 1128 C CA . ASP A 1 144 ? 15.062 8.909 18.129 1.00 34.47 144 ASP A CA 1
ATOM 1129 C C . ASP A 1 144 ? 16.054 9.207 16.984 1.00 34.47 144 ASP A C 1
ATOM 1131 O O . ASP A 1 144 ? 16.962 8.379 16.727 1.00 34.47 144 ASP A O 1
#

Radius of gyration: 15.94 Å; chains: 1; bounding box: 41×32×44 Å

Secondary structure (DSSP, 8-state):
-PPP-----EEEEEEE---SS--B----HHHHT-EEEETTEEEESSEEESSTTSPPEEBP---TT-----TTT---STT---B-TT-EEEEEEEB-STTGGG--SEEEEEEEEEEEE-TTSPEEEEEEEEEEEGGGPPP-----

Foldseek 3Di:
DDDDPADKAKDKDKDWQQDPDFWFLWAALCQLDDWDDDPNDIDDQWFKAQDDPGDTFHWDRLDLPDPDDDPQAQRHDRSGDIDDNGDMGMHITITDRPCPVVAFFKMKTKHKTFNGADPVRHTDIDIDIDIDGPVPGDDDDPPD

Sequence (144 aa):
SRKPIGPVLKLHLQLENDSSDQEIAPLDRTLMLSRRYDNNQVLANNFLRAGKDASITLLHDNPLEGNWNWKGQEADQVNGKVLEPGQSFQTYLPTGTDGVGDLAGPLFWRVHLRKGYSHSGRGVTTIFEVAFDSSQIESEENVD

pLDDT: mean 84.91, std 12.29, range [34.47, 97.12]